Protein AF-A0A2M8TFS9-F1 (afdb_monomer)

Radius of gyration: 26.7 Å; Cα contacts (8 Å, |Δi|>4): 47; chains: 1; bounding box: 72×22×77 Å

Solvent-accessible surface area (backbone atoms only — not comparable to full-atom values): 6744 Å² total; per-residue (Å²): 134,84,54,69,66,56,52,52,50,51,46,43,53,44,56,55,49,44,51,55,23,62,78,68,66,38,61,70,59,36,53,52,44,51,53,54,45,49,51,50,51,49,57,48,64,80,40,39,82,78,63,32,69,69,52,53,53,49,52,50,66,73,60,57,39,66,63,54,49,52,52,48,53,50,53,51,53,56,50,50,52,54,47,52,53,51,53,50,53,48,54,52,50,51,50,48,44,65,71,50,55,64,63,70,76,71,64,90,80,79,84,78,78,83,78,130

Secondary structure (DSSP, 8-state):
---HHHHHHHHHHHHHHHHHHHHHT-HHHHHHHHHHHHHHHHHHHHTHHHH-HHHHHHHHHHTTHHHHHHHHHHHHHHHHHHHHHHHHHHHHHHHHHHHHHHHHSS-TT-------

Sequence (116 aa):
MEDIQTLVSSFKEKTVKMISCFDTQNYDELNSLLKERQYIINSIQENLDFYGKKNIIKEFNNSDIVDIDKKVEKLINENLDIIKDKLKSINEKDFINKKYGNRLSGNAIFFNKKIY

Nearest PDB structures (foldseek):
  6ch2-assembly2_E  TM=5.685E-01  e=5.489E+00  Salmonella enterica subsp. enterica serovar Typhimurium str. LT2
  7o3x-assembly1_D  TM=4.501E-01  e=7.700E+00  Synechocystis sp. PCC 6803 substr. Kazusa
  9eon-assembly1_A  TM=3.513E-01  e=7.700E+00  Synechocystis sp. PCC 6803

Mean predicted aligned error: 10.75 Å

pLDDT: mean 82.77, std 14.21, range [46.84, 95.12]

Foldseek 3Di:
DDALLVLLVLLQVLLVVLVVCLVVVVVVSNVVSVVSNVVSVVVCVVCVVVCDPVNNVVSNVVRCSVVSNVVSVVSVVVVVVVVVVVVVVVVVVVVCCVVCVVVVVPPPPPDPPDDD

Structure (mmCIF, N/CA/C/O backbone):
data_AF-A0A2M8TFS9-F1
#
_entry.id   AF-A0A2M8TFS9-F1
#
loop_
_atom_site.group_PDB
_atom_site.id
_atom_site.type_symbol
_atom_site.label_atom_id
_atom_site.label_alt_id
_atom_site.label_comp_id
_atom_site.label_asym_id
_atom_site.label_entity_id
_atom_site.label_seq_id
_atom_site.pdbx_PDB_ins_code
_atom_site.Cartn_x
_atom_site.Cartn_y
_atom_site.Cartn_z
_atom_site.occupancy
_atom_site.B_iso_or_equiv
_atom_site.auth_seq_id
_atom_site.auth_comp_id
_atom_site.auth_asym_id
_atom_site.auth_atom_id
_atom_site.pdbx_PDB_model_num
ATOM 1 N N . MET A 1 1 ? -6.253 14.331 19.543 1.00 64.06 1 MET A N 1
ATOM 2 C CA . MET A 1 1 ? -6.370 12.925 19.116 1.00 64.06 1 MET A CA 1
ATOM 3 C C . MET A 1 1 ? -7.405 12.902 18.012 1.00 64.06 1 MET A C 1
ATOM 5 O O . MET A 1 1 ? -8.489 13.426 18.239 1.00 64.06 1 MET A O 1
ATOM 9 N N . GLU A 1 2 ? -7.040 12.462 16.812 1.00 78.81 2 GLU A N 1
ATOM 10 C CA . GLU A 1 2 ? -7.968 12.447 15.675 1.00 78.81 2 GLU A CA 1
ATOM 11 C C . GLU A 1 2 ? -8.998 11.323 15.830 1.00 78.81 2 GLU A C 1
ATOM 13 O O . GLU A 1 2 ? -8.724 10.287 16.445 1.00 78.81 2 GLU A O 1
ATOM 18 N N . ASP A 1 3 ? -10.193 11.552 15.293 1.00 89.62 3 ASP A N 1
ATOM 19 C CA . ASP A 1 3 ? -11.245 10.543 15.254 1.00 89.62 3 ASP A CA 1
ATOM 20 C C . ASP A 1 3 ? -10.893 9.408 14.276 1.00 89.62 3 ASP A C 1
ATOM 22 O O . ASP A 1 3 ? -10.204 9.619 13.272 1.00 89.62 3 ASP A O 1
ATOM 26 N N . ILE A 1 4 ? -11.382 8.195 14.554 1.00 90.31 4 ILE A N 1
ATOM 27 C CA . ILE A 1 4 ? -11.100 7.019 13.723 1.00 90.31 4 ILE A CA 1
ATOM 28 C C . ILE A 1 4 ? -11.625 7.194 12.294 1.00 90.31 4 ILE A C 1
ATOM 30 O O . ILE A 1 4 ? -10.959 6.771 11.352 1.00 90.31 4 ILE A O 1
ATOM 34 N N . GLN A 1 5 ? -12.762 7.872 12.107 1.00 91.12 5 GLN A N 1
ATOM 35 C CA . GLN A 1 5 ? -13.320 8.129 10.782 1.00 91.12 5 GLN A CA 1
ATOM 36 C C . GLN A 1 5 ? -12.399 9.045 9.968 1.00 91.12 5 GLN A C 1
ATOM 38 O O . GLN A 1 5 ? -12.188 8.817 8.773 1.00 91.12 5 GLN A O 1
ATOM 43 N N . THR A 1 6 ? -11.799 10.047 10.617 1.00 91.81 6 THR A N 1
ATOM 44 C CA . THR A 1 6 ? -10.818 10.951 10.003 1.00 91.81 6 THR A CA 1
ATOM 45 C C . THR A 1 6 ? -9.554 10.200 9.600 1.00 91.81 6 THR A C 1
ATOM 47 O O . THR A 1 6 ? -9.097 10.339 8.465 1.00 91.81 6 THR A O 1
ATOM 50 N N . LEU A 1 7 ? -9.026 9.347 10.482 1.00 92.44 7 LEU A N 1
ATOM 51 C CA . LEU A 1 7 ? -7.840 8.534 10.198 1.00 92.44 7 LEU A CA 1
ATOM 52 C C . LEU A 1 7 ? -8.074 7.575 9.025 1.00 92.44 7 LEU A C 1
ATOM 54 O O . LEU A 1 7 ? -7.251 7.492 8.114 1.00 92.44 7 LEU A O 1
ATOM 58 N N . VAL A 1 8 ? -9.219 6.891 9.008 1.00 91.75 8 VAL A N 1
ATOM 59 C CA . VAL A 1 8 ? -9.613 5.973 7.929 1.00 91.75 8 VAL A CA 1
ATOM 60 C C . VAL A 1 8 ? -9.820 6.726 6.611 1.00 91.75 8 VAL A C 1
ATOM 62 O O . VAL A 1 8 ? -9.358 6.278 5.561 1.00 91.75 8 VAL A O 1
ATOM 65 N N . SER A 1 9 ? -10.443 7.905 6.649 1.00 92.38 9 SER A N 1
ATOM 66 C CA . SER A 1 9 ? -10.628 8.750 5.461 1.00 92.38 9 SER A CA 1
ATOM 67 C C . SER A 1 9 ? -9.294 9.244 4.900 1.00 92.38 9 SER A C 1
ATOM 69 O O . SER A 1 9 ? -9.067 9.161 3.693 1.00 92.38 9 SER A O 1
ATOM 71 N N . SER A 1 10 ? -8.382 9.681 5.771 1.00 93.75 10 SER A N 1
ATOM 72 C CA . SER A 1 10 ? -7.021 10.069 5.394 1.00 93.75 10 SER A CA 1
ATOM 73 C C . SER A 1 10 ? -6.269 8.889 4.777 1.00 93.75 10 SER A C 1
ATOM 75 O O . SER A 1 10 ? -5.695 9.007 3.695 1.00 93.75 10 SER A O 1
ATOM 77 N N . PHE A 1 11 ? -6.357 7.701 5.382 1.00 94.38 11 PHE A N 1
ATOM 78 C CA . PHE A 1 11 ? -5.757 6.487 4.830 1.00 94.38 11 PHE A CA 1
ATOM 79 C C . PHE A 1 11 ? -6.278 6.177 3.423 1.00 94.38 11 PHE A C 1
ATOM 81 O O . PHE A 1 11 ? -5.488 5.886 2.518 1.00 94.38 11 PHE A O 1
ATOM 88 N N . LYS A 1 12 ? -7.597 6.280 3.212 1.00 93.38 12 LYS A N 1
ATOM 89 C CA . LYS A 1 12 ? -8.223 6.109 1.895 1.00 93.38 12 LYS A CA 1
ATOM 90 C C . LYS A 1 12 ? -7.681 7.115 0.888 1.00 93.38 12 LYS A C 1
ATOM 92 O O . LYS A 1 12 ? -7.267 6.714 -0.196 1.00 93.38 12 LYS A O 1
ATOM 97 N N . GLU A 1 13 ? -7.653 8.397 1.240 1.00 94.31 13 GLU A N 1
ATOM 98 C CA . GLU A 1 13 ? -7.171 9.464 0.359 1.00 94.31 13 GLU A CA 1
ATOM 99 C C . GLU A 1 13 ? -5.729 9.205 -0.090 1.00 94.31 13 GLU A C 1
ATOM 101 O O . GLU A 1 13 ? -5.422 9.269 -1.282 1.00 94.31 13 GLU A O 1
ATOM 106 N N . LYS A 1 14 ? -4.849 8.840 0.848 1.00 94.75 14 LYS A N 1
ATOM 107 C CA . LYS A 1 14 ? -3.452 8.509 0.545 1.00 94.75 14 LYS A CA 1
ATOM 108 C C . LYS A 1 14 ? -3.357 7.286 -0.365 1.00 94.75 14 LYS A C 1
ATOM 110 O O . LYS A 1 14 ? -2.600 7.310 -1.329 1.00 94.75 14 LYS A O 1
ATOM 115 N N . THR A 1 15 ? -4.168 6.256 -0.123 1.00 92.94 15 THR A N 1
ATOM 116 C CA . THR A 1 15 ? -4.215 5.043 -0.960 1.00 92.94 15 THR A CA 1
ATOM 117 C C . THR A 1 15 ? -4.685 5.353 -2.386 1.00 92.94 15 THR A C 1
ATOM 119 O O . THR A 1 15 ? -4.114 4.846 -3.348 1.00 92.94 15 THR A O 1
ATOM 122 N N . VAL A 1 16 ? -5.667 6.244 -2.553 1.00 93.44 16 VAL A N 1
ATOM 123 C CA . VAL A 1 16 ? -6.107 6.715 -3.877 1.00 93.44 16 VAL A CA 1
ATOM 124 C C . VAL A 1 16 ? -5.002 7.512 -4.572 1.00 93.44 16 VAL A C 1
ATOM 126 O O . VAL A 1 16 ? -4.740 7.276 -5.748 1.00 93.44 16 VAL A O 1
ATOM 129 N N . LYS A 1 17 ? -4.303 8.403 -3.858 1.00 93.94 17 LYS A N 1
ATOM 130 C CA . LYS A 1 17 ? -3.172 9.158 -4.425 1.00 93.94 17 LYS A CA 1
ATOM 131 C C . LYS A 1 17 ? -2.035 8.252 -4.892 1.00 93.94 17 LY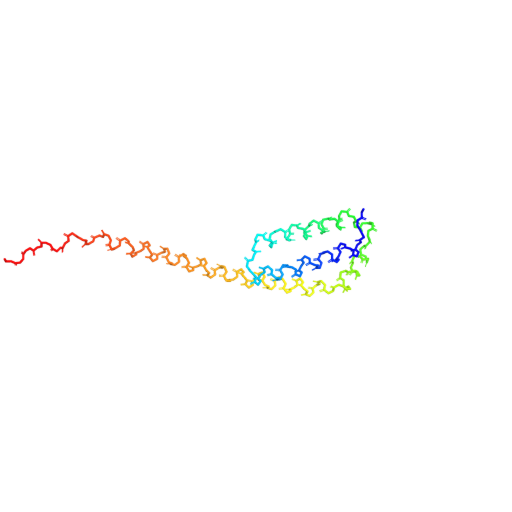S A C 1
ATOM 133 O O . LYS A 1 17 ? -1.453 8.523 -5.936 1.00 93.94 17 LYS A O 1
ATOM 138 N N . MET A 1 18 ? -1.766 7.147 -4.190 1.00 93.62 18 MET A N 1
ATOM 139 C CA . MET A 1 18 ? -0.757 6.175 -4.629 1.00 93.62 18 MET A CA 1
ATOM 140 C C . MET A 1 18 ? -1.058 5.620 -6.025 1.00 93.62 18 MET A C 1
ATOM 142 O O . MET A 1 18 ? -0.129 5.441 -6.806 1.00 93.62 18 MET A O 1
ATOM 146 N N . ILE A 1 19 ? -2.334 5.387 -6.362 1.00 91.81 19 ILE A N 1
ATOM 147 C CA . ILE A 1 19 ? -2.738 4.945 -7.707 1.00 91.81 19 ILE A CA 1
ATOM 148 C C . ILE A 1 19 ? -2.291 5.978 -8.752 1.00 91.81 19 ILE A C 1
ATOM 150 O O . ILE A 1 19 ? -1.635 5.615 -9.724 1.00 91.81 19 ILE A O 1
ATOM 154 N N . SER A 1 20 ? -2.546 7.264 -8.507 1.00 91.62 20 SER A N 1
ATOM 155 C CA . SER A 1 20 ? -2.110 8.350 -9.395 1.00 91.62 20 SER A CA 1
ATOM 156 C C . SER A 1 20 ? -0.581 8.464 -9.500 1.00 91.62 20 SER A C 1
ATOM 158 O O . SER A 1 20 ? -0.054 8.815 -10.559 1.00 91.62 20 SER A O 1
ATOM 160 N N . CYS A 1 21 ? 0.160 8.148 -8.433 1.00 91.81 21 CYS A N 1
ATOM 161 C CA . CYS A 1 21 ? 1.625 8.109 -8.478 1.00 91.81 21 CYS A CA 1
ATOM 162 C C . CYS A 1 21 ? 2.146 6.986 -9.386 1.00 91.81 21 CYS A C 1
ATOM 164 O O . CYS A 1 21 ? 3.183 7.165 -10.021 1.00 91.81 21 CYS A O 1
ATOM 166 N N . PHE A 1 22 ? 1.437 5.855 -9.493 1.00 87.56 22 PHE A N 1
ATOM 167 C CA . PHE A 1 22 ? 1.792 4.807 -10.455 1.00 87.56 22 PHE A CA 1
ATOM 168 C C . PHE A 1 22 ? 1.583 5.264 -11.900 1.00 87.56 22 PHE A C 1
ATOM 170 O O . PHE A 1 22 ? 2.461 5.030 -12.730 1.00 87.56 22 PHE A O 1
ATOM 177 N N . ASP A 1 23 ? 0.486 5.970 -12.183 1.00 86.25 23 ASP A N 1
ATOM 178 C CA . ASP A 1 23 ? 0.199 6.497 -13.526 1.00 86.25 23 ASP A CA 1
ATOM 179 C C . ASP A 1 23 ? 1.231 7.549 -13.966 1.00 86.25 23 ASP A C 1
ATOM 181 O O . ASP A 1 23 ? 1.641 7.596 -15.126 1.00 86.25 23 ASP A O 1
ATOM 185 N N . THR A 1 24 ? 1.686 8.381 -13.028 1.00 90.62 24 THR A N 1
ATOM 186 C CA . THR A 1 24 ? 2.663 9.458 -13.274 1.00 90.62 24 THR A CA 1
ATOM 187 C C . THR A 1 24 ? 4.120 9.042 -13.059 1.00 90.62 24 THR A C 1
ATOM 189 O O . THR A 1 24 ? 5.021 9.839 -13.311 1.00 90.62 24 THR A O 1
ATOM 192 N N . GLN A 1 25 ? 4.369 7.808 -12.603 1.00 86.69 25 GLN A N 1
ATOM 193 C CA . GLN A 1 25 ? 5.691 7.294 -12.211 1.00 86.69 25 GLN A CA 1
ATOM 194 C C . GLN A 1 25 ? 6.419 8.173 -11.172 1.00 86.69 25 GLN A C 1
ATOM 196 O O . GLN A 1 25 ? 7.650 8.191 -11.108 1.00 86.69 25 GLN A O 1
ATOM 201 N N . ASN A 1 26 ? 5.670 8.889 -10.327 1.0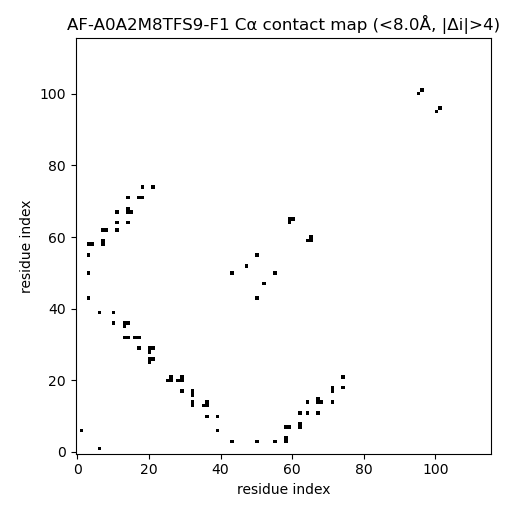0 91.88 26 ASN A N 1
ATOM 202 C CA . ASN A 1 26 ? 6.228 9.719 -9.261 1.00 91.88 26 ASN A CA 1
ATOM 203 C C . ASN A 1 26 ? 6.554 8.875 -8.016 1.00 91.88 26 ASN A C 1
ATOM 205 O O . ASN A 1 26 ? 5.797 8.828 -7.043 1.00 91.88 26 ASN A O 1
ATOM 209 N N . TYR A 1 27 ? 7.685 8.170 -8.056 1.00 88.38 27 TYR A N 1
ATOM 210 C CA . TYR A 1 27 ? 8.087 7.253 -6.984 1.00 88.38 27 TYR A CA 1
ATOM 211 C C . TYR A 1 27 ? 8.532 7.959 -5.691 1.00 88.38 27 TYR A C 1
ATOM 213 O O . TYR A 1 27 ? 8.420 7.372 -4.612 1.00 88.38 27 TYR A O 1
ATOM 221 N N . ASP A 1 28 ? 8.991 9.210 -5.771 1.00 90.19 28 ASP A N 1
ATOM 222 C CA . ASP A 1 28 ? 9.359 9.998 -4.588 1.00 90.19 28 ASP A CA 1
ATO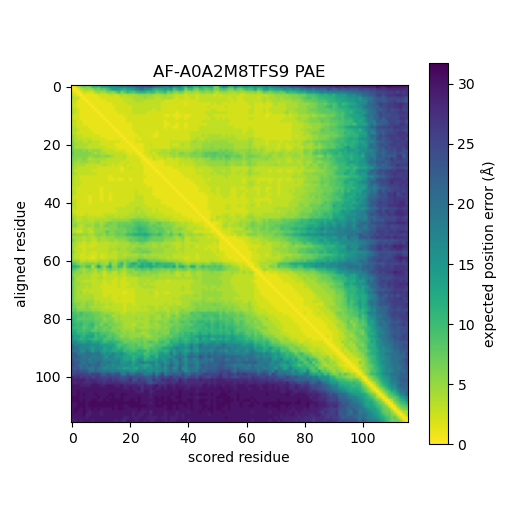M 223 C C . ASP A 1 28 ? 8.120 10.329 -3.749 1.00 90.19 28 ASP A C 1
ATOM 225 O O . ASP A 1 28 ? 8.096 10.113 -2.532 1.00 90.19 28 ASP A O 1
ATOM 229 N N . GLU A 1 29 ? 7.049 10.773 -4.411 1.00 92.62 29 GLU A N 1
ATOM 230 C CA . GLU A 1 29 ? 5.756 11.004 -3.768 1.00 92.62 29 GLU A CA 1
ATOM 231 C C . GLU A 1 29 ? 5.150 9.696 -3.248 1.00 92.62 29 GLU A C 1
ATOM 233 O O . GLU A 1 29 ? 4.688 9.650 -2.107 1.00 92.62 29 GLU A O 1
ATOM 238 N N . LEU A 1 30 ? 5.238 8.606 -4.019 1.00 91.25 30 LEU A N 1
ATOM 239 C CA . LEU A 1 30 ? 4.785 7.281 -3.585 1.00 91.25 30 LEU A CA 1
ATOM 240 C C . LEU A 1 30 ? 5.442 6.854 -2.260 1.00 91.25 30 LEU A C 1
ATOM 242 O O . LEU A 1 30 ? 4.765 6.351 -1.362 1.00 91.25 30 LEU A O 1
ATOM 246 N N . ASN A 1 31 ? 6.749 7.087 -2.106 1.00 90.62 31 ASN A N 1
ATOM 247 C CA . ASN A 1 31 ? 7.478 6.775 -0.876 1.00 90.62 31 ASN A CA 1
ATOM 248 C C . ASN A 1 31 ? 7.030 7.654 0.304 1.00 90.62 31 ASN A C 1
ATOM 250 O O . ASN A 1 31 ? 6.924 7.177 1.436 1.00 90.62 31 ASN A O 1
ATOM 254 N N . SER A 1 32 ? 6.727 8.931 0.052 1.00 94.44 32 SER A N 1
ATOM 255 C CA . SER A 1 32 ? 6.142 9.814 1.068 1.00 94.44 32 SER A CA 1
ATOM 256 C C . SER A 1 32 ? 4.774 9.300 1.528 1.00 94.44 32 SER A C 1
ATOM 258 O O . SER A 1 32 ? 4.550 9.135 2.728 1.00 94.44 32 SER A O 1
ATOM 260 N N . LEU A 1 33 ? 3.893 8.954 0.585 1.00 94.06 33 LEU A N 1
ATOM 261 C CA . LEU A 1 33 ? 2.553 8.432 0.868 1.00 94.06 33 LEU A CA 1
ATOM 262 C C . LEU A 1 33 ? 2.594 7.123 1.672 1.00 94.06 33 LEU A C 1
ATOM 264 O O . LEU A 1 33 ? 1.784 6.934 2.580 1.00 94.06 33 LEU A O 1
ATOM 268 N N . LEU A 1 34 ? 3.551 6.232 1.387 1.00 92.81 34 LEU A N 1
ATOM 269 C CA . LEU A 1 34 ? 3.750 4.993 2.150 1.00 92.81 34 LEU A CA 1
ATOM 270 C C . LEU A 1 34 ? 4.085 5.264 3.622 1.00 92.81 34 LEU A C 1
ATOM 272 O O . LEU A 1 34 ? 3.513 4.633 4.512 1.00 92.81 34 LEU A O 1
ATOM 276 N N . LYS A 1 35 ? 4.975 6.225 3.892 1.00 94.75 35 LYS A N 1
ATOM 277 C CA 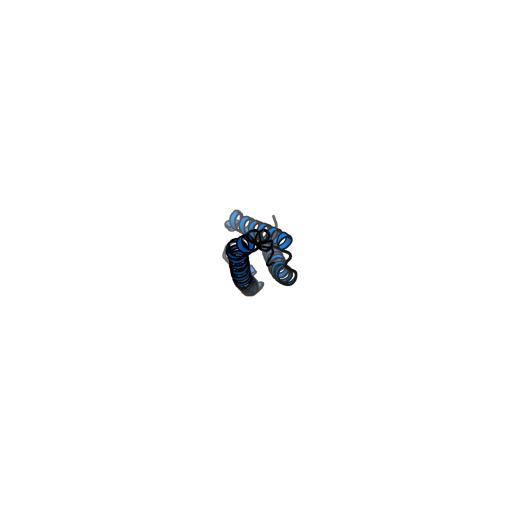. LYS A 1 35 ? 5.335 6.611 5.266 1.00 94.75 35 LYS A CA 1
ATOM 278 C C . LYS A 1 35 ? 4.143 7.196 6.014 1.00 94.75 35 LYS A C 1
ATOM 280 O O . LYS A 1 35 ? 3.921 6.859 7.173 1.00 94.75 35 LYS A O 1
ATOM 285 N N . GLU A 1 36 ? 3.356 8.033 5.347 1.00 95.00 36 GLU A N 1
ATOM 286 C CA . GLU A 1 36 ? 2.149 8.622 5.928 1.00 95.00 36 GLU A CA 1
ATOM 287 C C . GLU A 1 36 ? 1.080 7.560 6.227 1.00 95.00 36 GLU A C 1
ATOM 289 O O . GLU A 1 36 ? 0.489 7.574 7.306 1.00 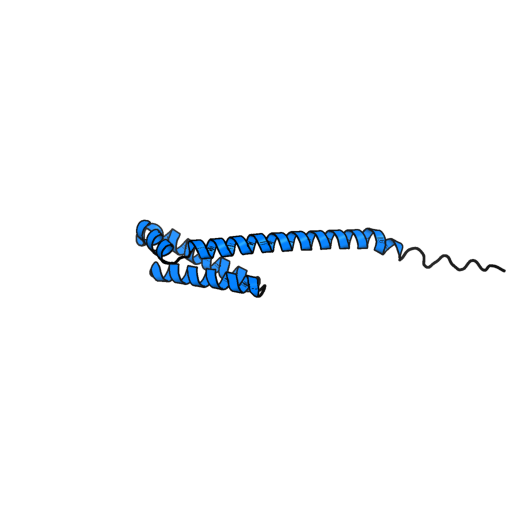95.00 36 GLU A O 1
ATOM 294 N N . ARG A 1 37 ? 0.871 6.584 5.331 1.00 94.19 37 ARG A N 1
ATOM 295 C CA . ARG A 1 37 ? -0.017 5.437 5.599 1.00 94.19 37 ARG A CA 1
ATOM 296 C C . ARG A 1 37 ? 0.456 4.627 6.803 1.00 94.19 37 ARG A C 1
ATOM 298 O O . ARG A 1 37 ? -0.365 4.269 7.645 1.00 94.19 37 ARG A O 1
ATOM 305 N N . GLN A 1 38 ? 1.761 4.371 6.915 1.00 93.94 38 GLN A N 1
ATOM 306 C CA . GLN A 1 38 ? 2.320 3.650 8.059 1.00 93.94 38 GLN A CA 1
ATOM 307 C C . GLN A 1 38 ? 2.130 4.425 9.367 1.00 93.94 38 GLN A C 1
ATOM 309 O O . GLN A 1 38 ? 1.801 3.827 10.386 1.00 93.94 38 GLN A O 1
ATOM 314 N N . TYR A 1 39 ? 2.278 5.750 9.340 1.00 95.12 39 TYR A N 1
ATOM 315 C CA . TYR A 1 39 ? 2.004 6.594 10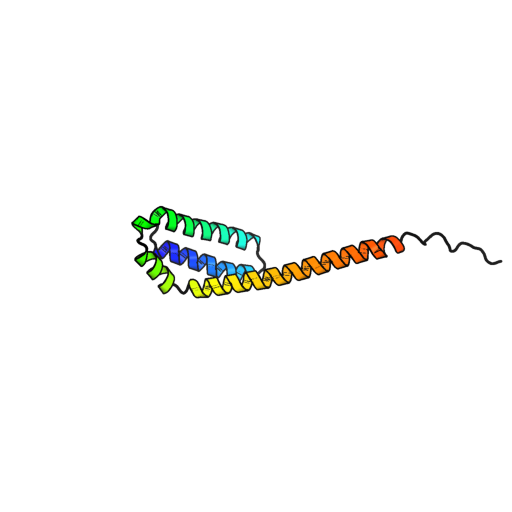.502 1.00 95.12 39 TYR A CA 1
ATOM 316 C C . TYR A 1 39 ? 0.549 6.468 10.974 1.00 95.12 39 TYR A C 1
ATOM 318 O O . TYR A 1 39 ? 0.304 6.330 12.172 1.00 95.12 39 TYR A O 1
ATOM 326 N N . ILE A 1 40 ? -0.415 6.447 10.047 1.00 94.00 40 ILE A N 1
ATOM 327 C CA . ILE A 1 40 ? -1.833 6.249 10.385 1.00 94.00 40 ILE A CA 1
ATOM 328 C C . ILE A 1 40 ? -2.050 4.867 11.014 1.00 94.00 40 ILE A C 1
ATOM 330 O O . ILE A 1 40 ? -2.715 4.761 12.043 1.00 94.00 40 ILE A O 1
ATOM 334 N N . ILE A 1 41 ? -1.457 3.813 10.440 1.00 93.19 41 ILE A N 1
ATOM 335 C CA . ILE A 1 41 ? -1.535 2.452 10.994 1.00 93.19 41 ILE A CA 1
ATOM 336 C C . ILE A 1 41 ? -0.986 2.421 12.422 1.00 93.19 41 ILE A C 1
ATOM 338 O O . ILE A 1 41 ? -1.661 1.916 13.318 1.00 93.19 41 ILE A O 1
ATOM 342 N N . ASN A 1 42 ? 0.197 2.995 12.642 1.00 94.44 42 ASN A N 1
ATOM 343 C CA . ASN A 1 42 ? 0.818 3.058 13.963 1.00 94.44 42 ASN A CA 1
ATOM 344 C C . ASN A 1 42 ? -0.073 3.827 14.949 1.00 94.44 42 ASN A C 1
ATOM 346 O O . ASN A 1 42 ? -0.331 3.341 16.044 1.00 94.44 42 ASN A O 1
ATOM 350 N N . SER A 1 43 ? -0.640 4.961 14.526 1.00 92.12 43 SER A N 1
ATOM 351 C CA . SER A 1 43 ? -1.553 5.765 15.349 1.00 92.12 43 SER A CA 1
ATOM 352 C C . SER A 1 43 ? -2.796 4.977 15.777 1.00 92.12 43 SER A C 1
ATOM 354 O O . SER A 1 43 ? -3.239 5.087 16.918 1.00 92.12 43 SER A O 1
ATOM 356 N N . ILE A 1 44 ? -3.355 4.147 14.892 1.00 91.94 44 ILE A N 1
ATOM 357 C CA . ILE A 1 44 ? -4.491 3.274 15.223 1.00 91.94 44 ILE A CA 1
ATOM 358 C C . ILE A 1 44 ? -4.052 2.142 16.164 1.00 91.94 44 ILE A C 1
ATOM 360 O O . ILE A 1 44 ? -4.774 1.814 17.105 1.00 91.94 44 ILE A O 1
ATOM 364 N N . GLN A 1 45 ? -2.879 1.547 15.928 1.00 90.81 45 GLN A N 1
ATOM 365 C CA . GLN A 1 45 ? -2.340 0.447 16.734 1.00 90.81 45 GLN A CA 1
ATOM 366 C C . GLN A 1 45 ? -1.999 0.867 18.165 1.00 90.81 45 GLN A C 1
ATOM 368 O O . GLN A 1 45 ? -2.308 0.137 19.103 1.00 90.81 45 GLN A O 1
ATOM 373 N N . GLU A 1 46 ? -1.408 2.044 18.341 1.00 92.25 46 GLU A N 1
ATOM 374 C CA . GLU A 1 46 ? -1.054 2.595 19.653 1.00 92.25 46 GLU A CA 1
ATOM 375 C C . GLU A 1 46 ? -2.291 2.943 20.493 1.00 92.25 46 GLU A C 1
ATOM 377 O O . GLU A 1 46 ? -2.229 2.950 21.718 1.00 92.25 46 GLU A O 1
ATOM 382 N N . ASN A 1 47 ? -3.435 3.186 19.845 1.00 89.25 47 ASN A N 1
ATOM 383 C CA . ASN A 1 47 ? -4.663 3.670 20.482 1.00 89.25 47 ASN A CA 1
ATOM 384 C C . ASN A 1 47 ? -5.840 2.696 20.310 1.00 89.25 47 ASN A C 1
ATOM 386 O O . ASN A 1 47 ? -7.014 3.074 20.303 1.00 89.25 47 ASN A O 1
ATOM 390 N N . LEU A 1 48 ? -5.521 1.413 20.166 1.00 87.69 48 LEU A N 1
ATOM 391 C CA . LEU A 1 48 ? -6.463 0.363 19.788 1.00 87.69 48 LEU A CA 1
ATOM 392 C C . LEU A 1 48 ? -7.556 0.130 20.845 1.00 87.69 48 LEU A C 1
ATOM 394 O O . LEU A 1 48 ? -8.707 -0.149 20.494 1.00 87.69 48 LEU A O 1
ATOM 398 N N . ASP A 1 49 ? -7.212 0.307 22.122 1.00 87.69 49 ASP A N 1
ATOM 399 C CA . ASP A 1 49 ? -8.145 0.215 23.251 1.00 87.69 49 ASP A CA 1
ATOM 400 C C . ASP A 1 49 ? -9.144 1.379 23.278 1.00 87.69 49 ASP A C 1
ATOM 402 O O . ASP A 1 49 ? -10.300 1.191 23.652 1.00 87.69 49 ASP A O 1
ATOM 406 N N . PHE A 1 50 ? -8.722 2.567 22.832 1.00 86.81 50 PHE A N 1
ATOM 407 C CA . PHE A 1 50 ? -9.564 3.762 22.782 1.00 86.81 50 PHE A CA 1
ATOM 408 C C . PHE A 1 50 ? -10.593 3.683 21.649 1.00 86.81 50 PHE A C 1
ATOM 410 O O . PHE A 1 50 ? -11.776 3.943 21.857 1.00 86.81 50 PHE A O 1
ATOM 417 N N . TYR A 1 51 ? -10.160 3.288 20.449 1.00 88.06 51 TYR A N 1
ATOM 418 C CA . TYR A 1 51 ? -11.051 3.201 19.291 1.00 88.06 51 TYR A CA 1
ATOM 419 C C . TYR A 1 51 ? -11.960 1.969 19.328 1.00 88.06 51 TYR A C 1
ATOM 421 O O . TYR A 1 51 ? -13.085 2.013 18.830 1.00 88.06 51 TYR A O 1
ATOM 429 N N . GLY A 1 52 ? -11.483 0.867 19.911 1.00 88.69 52 GLY A N 1
ATOM 430 C CA . GLY A 1 52 ? -12.186 -0.407 19.952 1.00 88.69 52 GLY A CA 1
ATOM 431 C C . GLY A 1 52 ? -12.163 -1.139 18.604 1.00 88.69 52 GLY A C 1
ATOM 432 O O . GLY A 1 52 ? -12.600 -0.636 17.568 1.00 88.69 52 GLY A O 1
ATOM 433 N N . LYS A 1 53 ? -11.727 -2.405 18.620 1.00 88.56 53 LYS A N 1
ATOM 434 C CA . LYS A 1 53 ? -11.561 -3.247 17.414 1.00 88.56 53 LYS A CA 1
ATOM 435 C C . LYS A 1 53 ? -12.775 -3.259 16.480 1.00 88.56 53 LYS A C 1
ATOM 437 O O . LYS A 1 53 ? -12.617 -3.181 15.267 1.00 88.56 53 LYS A O 1
ATOM 442 N N . LYS A 1 54 ? -13.990 -3.356 17.033 1.00 89.31 54 LYS A N 1
ATOM 443 C CA . LYS A 1 54 ? -15.228 -3.403 16.234 1.00 89.31 54 LYS A CA 1
ATOM 444 C C . LYS A 1 54 ? -15.476 -2.107 15.466 1.00 89.31 54 LYS A C 1
ATOM 446 O O . LYS A 1 54 ? -15.970 -2.169 14.346 1.00 89.31 54 LYS A O 1
ATOM 451 N N . ASN A 1 55 ? -15.136 -0.963 16.058 1.00 88.94 55 ASN A N 1
ATOM 452 C CA . ASN A 1 55 ? -15.332 0.337 15.430 1.00 88.94 55 ASN A CA 1
ATOM 453 C C . ASN A 1 55 ? -14.335 0.532 14.284 1.00 88.94 55 ASN A C 1
ATOM 455 O O . ASN A 1 55 ? -14.732 0.869 13.178 1.00 88.94 55 ASN A O 1
ATOM 459 N N . ILE A 1 56 ? -13.065 0.181 14.515 1.00 88.06 56 ILE A N 1
ATOM 460 C CA . ILE A 1 56 ? -12.025 0.197 13.477 1.00 88.06 56 ILE A CA 1
ATOM 461 C C . ILE A 1 56 ? -12.462 -0.652 12.275 1.00 88.06 56 ILE A C 1
ATOM 463 O O . ILE A 1 56 ? -12.499 -0.161 11.152 1.00 88.06 56 ILE A O 1
ATOM 467 N N . ILE A 1 57 ? -12.855 -1.912 12.507 1.00 88.25 57 ILE A N 1
ATOM 468 C CA . ILE A 1 57 ? -13.294 -2.819 11.432 1.00 88.25 57 ILE A CA 1
ATOM 469 C C . ILE A 1 57 ? -14.488 -2.235 10.670 1.00 88.25 57 ILE A C 1
ATOM 471 O O . ILE A 1 57 ? -14.526 -2.297 9.444 1.00 88.25 57 ILE A O 1
ATOM 475 N N . LYS A 1 58 ? -15.458 -1.658 11.385 1.00 90.81 58 LYS A N 1
ATOM 476 C CA . LYS A 1 58 ? -16.634 -1.035 10.776 1.00 90.81 58 LYS A CA 1
ATOM 477 C C . LYS A 1 58 ? -16.237 0.109 9.839 1.00 90.81 58 LYS A C 1
ATOM 479 O O . LYS A 1 58 ? -16.695 0.128 8.702 1.00 90.81 58 LYS A O 1
ATOM 484 N N . GLU A 1 59 ? -15.372 1.017 10.280 1.00 90.31 59 GLU A N 1
ATOM 485 C CA . GLU A 1 59 ? -14.953 2.160 9.461 1.00 90.31 59 GLU A CA 1
ATOM 486 C C . GLU A 1 59 ? -14.129 1.731 8.234 1.00 90.31 59 GLU A C 1
ATOM 488 O O . GLU A 1 59 ? -14.346 2.234 7.129 1.00 90.31 59 GLU A O 1
ATOM 493 N N . PHE A 1 60 ? -13.248 0.734 8.369 1.00 87.44 60 PHE A N 1
ATOM 494 C CA . PHE A 1 60 ? -12.516 0.174 7.223 1.00 87.44 60 PHE A CA 1
ATOM 495 C C . PHE A 1 60 ? -13.429 -0.552 6.221 1.00 87.44 60 PHE A C 1
ATOM 497 O O . PHE A 1 60 ? -13.209 -0.458 5.015 1.00 87.44 60 PHE A O 1
ATOM 504 N N . ASN A 1 61 ? -14.475 -1.234 6.693 1.00 86.81 61 ASN A N 1
ATOM 505 C CA . ASN A 1 61 ? -15.442 -1.896 5.814 1.00 86.81 61 ASN A CA 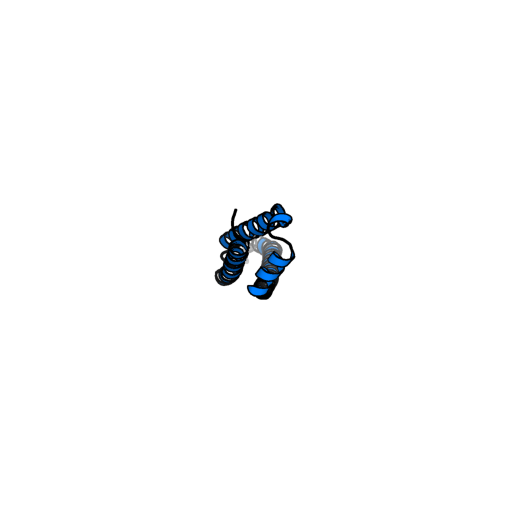1
ATOM 506 C C . ASN A 1 61 ? -16.368 -0.899 5.102 1.00 86.81 61 ASN A C 1
ATOM 508 O O . ASN A 1 61 ? -16.741 -1.129 3.959 1.00 86.81 61 ASN A O 1
ATOM 512 N N . ASN A 1 62 ? -16.719 0.215 5.750 1.00 84.00 62 ASN A N 1
ATOM 513 C CA . ASN A 1 62 ? -17.594 1.244 5.175 1.00 84.00 62 ASN A CA 1
ATOM 514 C C . ASN A 1 62 ? -16.907 2.127 4.125 1.00 84.00 62 ASN A C 1
ATOM 516 O O . ASN A 1 62 ? -17.565 2.928 3.465 1.00 84.00 62 ASN A O 1
ATOM 520 N N . SER A 1 63 ? -15.584 2.051 4.011 1.00 78.62 63 SER A N 1
ATOM 521 C CA . SER A 1 63 ? -14.789 2.997 3.229 1.00 78.62 63 SER A CA 1
ATOM 522 C C . SER A 1 63 ? -14.292 2.434 1.896 1.00 78.62 63 SER A C 1
ATOM 524 O O . SER A 1 63 ? -13.564 3.138 1.195 1.00 78.62 63 SER A O 1
ATOM 526 N N . ASP A 1 64 ? -14.674 1.212 1.509 1.00 86.12 64 ASP A N 1
ATOM 527 C CA . ASP A 1 64 ? -14.188 0.496 0.311 1.00 86.12 64 ASP A CA 1
ATOM 528 C C . ASP A 1 64 ? -12.649 0.408 0.220 1.00 86.12 64 ASP A C 1
ATOM 530 O O . ASP A 1 64 ? -12.078 0.133 -0.838 1.00 86.12 64 ASP A O 1
ATOM 534 N N . ILE A 1 65 ? -11.942 0.657 1.329 1.00 88.12 65 ILE A N 1
ATOM 535 C CA . ILE A 1 65 ? -10.476 0.738 1.364 1.00 88.12 65 ILE A CA 1
ATOM 536 C C . ILE A 1 65 ? -9.851 -0.586 0.945 1.00 88.12 65 ILE A C 1
ATOM 538 O O . ILE A 1 65 ? -8.836 -0.584 0.258 1.00 88.12 65 ILE A O 1
ATOM 542 N N . VAL A 1 66 ? -10.472 -1.704 1.323 1.00 86.81 66 VAL A N 1
ATOM 543 C CA . VAL A 1 66 ? -9.972 -3.052 1.032 1.00 86.81 66 VAL A CA 1
ATOM 544 C C . VAL A 1 66 ? -9.808 -3.276 -0.471 1.00 86.81 66 VAL A C 1
ATOM 546 O O . VAL A 1 66 ? -8.802 -3.834 -0.904 1.00 86.81 66 VAL A O 1
ATOM 549 N N . ASP A 1 67 ? -10.762 -2.825 -1.283 1.00 88.44 67 ASP A N 1
ATOM 550 C CA . ASP A 1 67 ? -10.705 -3.039 -2.730 1.00 88.44 67 ASP A CA 1
ATOM 551 C C . ASP A 1 67 ? -9.731 -2.076 -3.415 1.00 88.44 67 ASP A C 1
ATOM 553 O O . ASP A 1 67 ? -9.018 -2.462 -4.345 1.00 88.44 67 ASP A O 1
ATOM 557 N N . ILE A 1 68 ? -9.635 -0.841 -2.916 1.00 89.25 68 ILE A N 1
ATOM 558 C CA . ILE A 1 68 ? -8.646 0.135 -3.390 1.00 89.25 68 ILE A CA 1
ATOM 559 C C . ILE A 1 68 ? -7.227 -0.352 -3.065 1.00 89.25 68 ILE A C 1
ATOM 561 O O . ILE A 1 68 ? -6.340 -0.267 -3.914 1.00 89.25 68 ILE A O 1
ATOM 565 N N . ASP A 1 69 ? -7.010 -0.911 -1.876 1.00 88.56 69 ASP A N 1
ATOM 566 C CA . ASP A 1 69 ? -5.698 -1.396 -1.454 1.00 88.56 69 ASP A CA 1
ATOM 567 C C . ASP A 1 69 ? -5.251 -2.618 -2.267 1.00 88.56 69 ASP A C 1
ATOM 569 O O . ASP A 1 69 ? -4.122 -2.656 -2.750 1.00 88.56 69 ASP A O 1
ATOM 573 N N . LYS A 1 70 ? -6.168 -3.550 -2.564 1.00 91.06 70 LYS A N 1
ATOM 574 C CA . LYS A 1 70 ? -5.904 -4.652 -3.510 1.00 91.06 70 LYS A CA 1
ATOM 575 C C . LYS A 1 70 ? -5.494 -4.150 -4.894 1.00 91.06 70 LYS A C 1
ATOM 577 O O . LYS A 1 70 ? -4.640 -4.746 -5.550 1.00 91.06 70 LYS A O 1
ATOM 582 N N . LYS A 1 71 ? -6.102 -3.058 -5.370 1.00 91.12 71 LYS A N 1
ATOM 583 C CA . LYS A 1 71 ? -5.723 -2.446 -6.651 1.00 91.12 71 LYS A CA 1
ATOM 584 C C . LYS A 1 71 ? -4.301 -1.883 -6.593 1.00 91.12 71 LYS A C 1
ATOM 586 O O . LYS A 1 71 ? -3.540 -2.087 -7.535 1.00 91.12 71 LYS A O 1
ATOM 591 N N . VAL A 1 72 ? -3.935 -1.216 -5.499 1.00 90.12 72 VAL A N 1
ATOM 592 C CA . VAL A 1 72 ? -2.568 -0.723 -5.271 1.00 90.12 72 VAL A CA 1
ATOM 593 C C . VAL A 1 72 ? -1.567 -1.879 -5.220 1.00 90.12 72 VAL A C 1
ATOM 595 O O . VAL A 1 72 ? -0.537 -1.814 -5.884 1.00 90.12 72 VAL A O 1
ATOM 598 N N . GLU A 1 73 ? -1.882 -2.962 -4.512 1.00 91.19 73 GLU A N 1
ATOM 599 C CA . GLU A 1 73 ? -1.040 -4.163 -4.444 1.00 91.19 73 GLU A CA 1
ATOM 600 C C . GLU A 1 73 ? -0.794 -4.767 -5.834 1.00 91.19 73 GLU A C 1
ATOM 602 O O . GLU A 1 73 ? 0.340 -5.084 -6.200 1.00 91.19 73 GLU A O 1
ATOM 607 N N . LYS A 1 74 ? -1.844 -4.858 -6.656 1.00 92.81 74 LYS A N 1
ATOM 608 C CA . LYS A 1 74 ? -1.723 -5.313 -8.043 1.00 92.81 74 LYS A CA 1
ATOM 609 C C . LYS A 1 74 ? -0.790 -4.412 -8.862 1.00 92.81 74 LYS A C 1
ATOM 611 O O . LYS A 1 74 ? 0.100 -4.929 -9.531 1.00 92.81 74 LYS A O 1
ATOM 616 N N . LEU A 1 75 ? -0.944 -3.089 -8.764 1.00 90.62 75 LEU A N 1
ATOM 617 C CA . LEU A 1 75 ? -0.088 -2.124 -9.469 1.00 90.62 75 LEU A CA 1
ATOM 618 C C . LEU A 1 75 ? 1.380 -2.196 -9.028 1.00 90.62 75 LEU A C 1
ATOM 620 O O . LEU A 1 75 ? 2.280 -2.017 -9.851 1.00 90.62 75 LEU A O 1
ATOM 624 N N . ILE A 1 76 ? 1.635 -2.471 -7.745 1.00 88.69 76 ILE A N 1
ATOM 625 C CA . ILE A 1 76 ? 2.990 -2.700 -7.227 1.00 88.69 76 ILE A CA 1
ATOM 626 C C . ILE A 1 76 ? 3.602 -3.925 -7.902 1.00 88.69 76 ILE A C 1
ATOM 628 O O . ILE A 1 76 ? 4.709 -3.838 -8.429 1.00 88.69 76 ILE A O 1
ATOM 632 N N . ASN A 1 77 ? 2.881 -5.046 -7.916 1.00 88.75 77 ASN A N 1
ATOM 633 C CA . ASN A 1 77 ? 3.377 -6.294 -8.492 1.00 88.75 77 ASN A CA 1
ATOM 634 C C . ASN A 1 77 ? 3.656 -6.159 -9.995 1.00 88.75 77 ASN A C 1
ATOM 636 O O . ASN A 1 77 ? 4.731 -6.539 -10.454 1.00 88.75 77 ASN A O 1
ATOM 640 N N . GLU A 1 78 ? 2.743 -5.532 -10.740 1.00 89.94 78 GLU A N 1
ATOM 641 C CA . GLU A 1 78 ? 2.923 -5.259 -12.171 1.00 89.94 78 GLU A CA 1
ATOM 642 C C . GLU A 1 78 ? 4.160 -4.384 -12.433 1.00 89.94 78 GLU A C 1
ATOM 644 O O . GLU A 1 78 ? 4.979 -4.696 -13.300 1.00 89.94 78 GLU A O 1
ATOM 649 N N . ASN A 1 79 ? 4.359 -3.318 -11.649 1.00 85.69 79 ASN A N 1
ATOM 650 C CA . ASN A 1 79 ? 5.543 -2.469 -11.789 1.00 85.69 79 ASN A CA 1
ATOM 651 C C . ASN A 1 79 ? 6.841 -3.179 -11.390 1.00 85.69 79 ASN A C 1
ATOM 653 O O . ASN A 1 79 ? 7.873 -2.958 -12.025 1.00 85.69 79 ASN A O 1
ATOM 657 N N . LEU A 1 80 ? 6.814 -4.037 -10.368 1.00 85.56 80 LEU A N 1
ATOM 658 C CA . LEU A 1 80 ? 7.977 -4.834 -9.978 1.00 85.56 80 LEU A CA 1
ATOM 659 C C . LEU A 1 80 ? 8.424 -5.758 -11.109 1.00 85.56 80 LEU A C 1
ATOM 661 O O . LEU A 1 80 ? 9.625 -5.876 -11.350 1.00 85.56 80 LEU A O 1
ATOM 665 N N . ASP A 1 81 ? 7.488 -6.377 -11.820 1.00 87.75 81 ASP A N 1
ATOM 666 C CA . ASP A 1 81 ? 7.817 -7.247 -12.946 1.00 87.75 81 ASP A CA 1
ATOM 667 C C . ASP A 1 81 ? 8.410 -6.454 -14.120 1.00 87.75 81 ASP A C 1
ATOM 669 O O . ASP A 1 81 ? 9.464 -6.828 -14.639 1.00 87.75 81 ASP A O 1
ATOM 673 N N . ILE A 1 82 ? 7.856 -5.277 -14.435 1.00 87.12 82 ILE A N 1
ATOM 674 C CA . ILE A 1 82 ? 8.443 -4.358 -15.428 1.00 87.12 82 ILE A CA 1
ATOM 675 C C . ILE A 1 82 ? 9.878 -3.960 -15.041 1.00 87.12 82 ILE A C 1
ATOM 677 O O . ILE A 1 82 ? 10.769 -3.899 -15.894 1.00 87.12 82 ILE A O 1
ATOM 681 N N . ILE A 1 83 ? 10.128 -3.669 -13.762 1.00 84.31 83 ILE A N 1
ATOM 682 C CA . ILE A 1 83 ? 11.462 -3.302 -13.271 1.00 84.31 83 ILE A CA 1
ATOM 683 C C . ILE A 1 83 ? 12.431 -4.483 -13.399 1.00 84.31 83 ILE A C 1
ATOM 685 O O . ILE A 1 83 ? 13.557 -4.286 -13.863 1.00 84.31 83 ILE A O 1
ATOM 689 N N . LYS A 1 84 ? 12.016 -5.704 -13.040 1.00 84.88 84 LYS A N 1
ATOM 690 C CA . LYS A 1 84 ? 12.844 -6.912 -13.200 1.00 84.88 84 LYS A CA 1
ATOM 691 C C . LYS A 1 84 ? 13.247 -7.122 -14.657 1.00 84.88 84 LYS A C 1
ATOM 693 O O . LYS A 1 84 ? 14.426 -7.354 -14.930 1.00 84.88 84 LYS A O 1
ATOM 698 N N . ASP A 1 85 ? 12.306 -6.978 -15.584 1.00 88.50 85 ASP A N 1
ATOM 699 C CA . ASP A 1 85 ? 12.572 -7.123 -17.015 1.00 88.50 85 ASP A CA 1
ATOM 700 C C . ASP A 1 85 ? 13.543 -6.050 -17.521 1.00 88.50 85 ASP A C 1
ATOM 702 O O . ASP A 1 85 ? 14.508 -6.354 -18.232 1.00 88.50 85 ASP A O 1
ATOM 706 N N . LYS A 1 86 ? 13.366 -4.795 -17.087 1.00 85.56 86 LYS A N 1
ATOM 707 C CA . LYS A 1 86 ? 14.308 -3.710 -17.399 1.00 85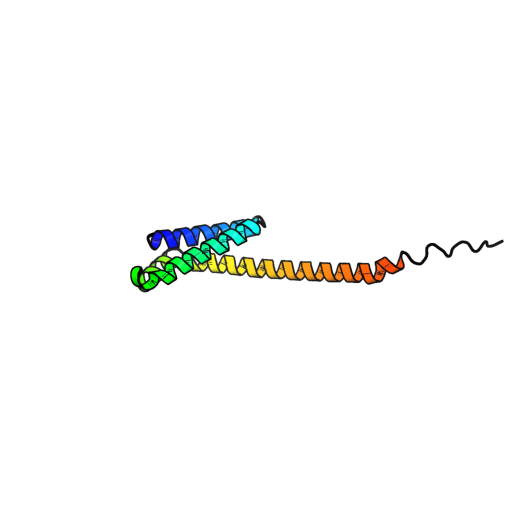.56 86 LYS A CA 1
ATOM 708 C C . LYS A 1 86 ? 15.708 -4.009 -16.866 1.00 85.56 86 LYS A C 1
ATOM 710 O O . LYS A 1 86 ? 16.668 -3.889 -17.626 1.00 85.56 86 LYS A O 1
ATOM 715 N N . LEU A 1 87 ? 15.843 -4.442 -15.614 1.00 83.75 87 LEU A N 1
ATOM 716 C CA . LEU A 1 87 ? 17.137 -4.799 -15.021 1.00 83.75 87 LEU A CA 1
ATOM 717 C C . LEU A 1 87 ? 17.811 -5.954 -15.766 1.00 83.75 87 LEU A C 1
ATOM 719 O O . LEU A 1 87 ? 19.013 -5.904 -16.029 1.00 83.75 87 LEU A O 1
ATOM 723 N N . LYS A 1 88 ? 17.040 -6.968 -16.168 1.00 85.56 88 LYS A N 1
ATOM 724 C CA . LYS A 1 88 ? 17.544 -8.071 -16.989 1.00 85.56 88 LYS A CA 1
ATOM 725 C C . LYS A 1 88 ? 18.082 -7.564 -18.328 1.00 85.56 88 LYS A C 1
ATOM 727 O O . LYS A 1 88 ? 19.203 -7.904 -18.697 1.00 85.56 88 LYS A O 1
ATOM 732 N N . SER A 1 89 ? 17.346 -6.676 -18.997 1.00 86.12 89 SER A N 1
ATOM 733 C CA . SER A 1 89 ? 17.785 -6.085 -20.265 1.00 86.12 89 SER A CA 1
ATOM 734 C C . SER A 1 89 ? 19.055 -5.231 -20.128 1.00 86.12 89 SER A C 1
ATOM 736 O O . SER A 1 89 ? 19.891 -5.219 -21.031 1.00 86.12 89 SER A O 1
ATOM 738 N N . ILE A 1 90 ? 19.234 -4.535 -18.998 1.00 84.12 90 ILE A N 1
ATOM 739 C CA . ILE A 1 90 ? 20.452 -3.765 -18.703 1.00 84.12 90 ILE A CA 1
ATOM 740 C C . ILE A 1 90 ? 21.636 -4.718 -18.532 1.00 84.12 90 ILE A C 1
ATOM 742 O O . ILE A 1 90 ? 22.667 -4.521 -19.169 1.00 84.12 90 ILE A O 1
ATOM 746 N N . ASN A 1 91 ? 21.470 -5.791 -17.756 1.00 76.38 91 ASN A N 1
ATOM 747 C CA . ASN A 1 91 ? 22.516 -6.796 -17.562 1.00 76.38 91 ASN A CA 1
ATOM 748 C C . ASN A 1 91 ? 22.925 -7.475 -18.880 1.00 76.38 91 ASN A C 1
ATOM 750 O O . ASN A 1 91 ? 24.110 -7.710 -19.116 1.00 76.38 91 ASN A O 1
ATOM 754 N N . GLU A 1 92 ? 21.965 -7.762 -19.761 1.00 79.12 92 GLU A N 1
ATOM 755 C CA . GLU A 1 92 ? 22.234 -8.311 -21.094 1.00 79.12 92 GLU A CA 1
ATOM 756 C C . GLU A 1 92 ? 22.994 -7.313 -21.982 1.00 79.12 92 GLU A C 1
ATOM 758 O O . GLU A 1 92 ? 23.970 -7.692 -22.637 1.00 79.12 92 GLU A O 1
ATOM 763 N N . LYS A 1 93 ? 22.613 -6.028 -21.967 1.00 73.69 93 LYS A N 1
ATOM 764 C CA . LYS A 1 93 ? 23.334 -4.959 -22.681 1.00 73.69 93 LYS A CA 1
ATOM 765 C C . LYS A 1 93 ? 24.754 -4.775 -22.157 1.00 73.69 93 LYS A C 1
ATOM 767 O O . LYS A 1 93 ? 25.678 -4.675 -22.959 1.00 73.69 93 LYS A O 1
ATOM 772 N N . ASP A 1 94 ? 24.954 -4.795 -20.844 1.00 75.44 94 ASP A N 1
ATOM 773 C CA . ASP A 1 94 ? 26.282 -4.711 -20.231 1.00 75.44 94 ASP A CA 1
ATOM 774 C C . ASP A 1 94 ? 27.144 -5.928 -20.570 1.00 75.44 94 ASP A C 1
ATOM 776 O O . ASP A 1 94 ? 28.339 -5.791 -20.844 1.00 75.44 94 ASP A O 1
ATOM 780 N N . PHE A 1 95 ? 26.550 -7.122 -20.614 1.00 74.06 95 PHE A N 1
ATOM 781 C CA . PHE A 1 95 ? 27.234 -8.327 -21.066 1.00 74.06 95 PHE A CA 1
ATOM 782 C C . PHE A 1 95 ? 27.659 -8.224 -22.538 1.00 74.06 95 PHE A C 1
ATOM 784 O O . PHE A 1 95 ? 28.808 -8.525 -22.867 1.00 74.06 95 PHE A O 1
ATOM 791 N N . ILE A 1 96 ? 26.773 -7.752 -23.422 1.00 69.00 96 ILE A N 1
ATOM 792 C CA . ILE A 1 96 ? 27.083 -7.508 -24.838 1.00 69.00 96 ILE A CA 1
ATOM 793 C C . ILE A 1 96 ? 28.186 -6.450 -24.971 1.00 69.00 96 ILE A C 1
ATOM 795 O O . ILE A 1 96 ? 29.175 -6.689 -25.663 1.00 69.00 96 ILE A O 1
ATOM 799 N N . ASN A 1 97 ? 28.080 -5.326 -24.263 1.00 68.94 97 ASN A N 1
ATOM 800 C CA . ASN A 1 97 ? 29.086 -4.264 -24.276 1.00 68.94 97 ASN A CA 1
ATOM 801 C C . ASN A 1 97 ? 30.451 -4.770 -23.795 1.00 68.94 97 ASN A C 1
ATOM 803 O O . ASN A 1 97 ? 31.463 -4.489 -24.431 1.00 68.94 97 ASN A O 1
ATOM 807 N N . LYS A 1 98 ? 30.506 -5.593 -22.742 1.00 73.75 98 LYS A N 1
ATOM 808 C CA . LYS A 1 98 ? 31.760 -6.216 -22.282 1.00 73.75 98 LYS A CA 1
ATOM 809 C C . LYS A 1 98 ? 32.321 -7.229 -23.285 1.00 73.75 98 LYS A C 1
ATOM 811 O O . LYS A 1 98 ? 33.531 -7.280 -23.495 1.00 73.75 98 LYS A O 1
ATOM 816 N N . LYS A 1 99 ? 31.461 -8.035 -23.917 1.00 70.06 99 LYS A N 1
ATOM 817 C CA . LYS A 1 99 ? 31.865 -9.117 -24.833 1.00 70.06 99 LYS A CA 1
ATOM 818 C C . LYS A 1 99 ? 32.277 -8.616 -26.222 1.00 70.06 99 LYS A C 1
ATOM 820 O O . LYS A 1 99 ? 33.169 -9.202 -26.838 1.00 70.06 99 LYS A O 1
ATOM 825 N N . TYR A 1 100 ? 31.646 -7.552 -26.711 1.00 64.81 100 TYR A N 1
ATOM 826 C CA . TYR A 1 100 ? 31.829 -7.037 -28.071 1.00 64.81 100 TYR A CA 1
ATOM 827 C C . TYR A 1 100 ? 32.463 -5.639 -28.121 1.00 64.81 100 TYR A C 1
ATOM 829 O O . TYR A 1 100 ? 33.183 -5.356 -29.075 1.00 64.81 100 TYR A O 1
ATOM 837 N N . GLY A 1 101 ? 32.306 -4.800 -27.091 1.00 56.12 101 GLY A N 1
ATOM 838 C CA . GLY A 1 101 ? 32.932 -3.471 -27.022 1.00 56.12 101 GLY A CA 1
ATOM 839 C C . GLY A 1 101 ? 34.464 -3.524 -26.993 1.00 56.12 101 GLY A C 1
ATOM 840 O O . GLY A 1 101 ? 35.119 -2.735 -27.667 1.00 56.12 101 GLY A O 1
ATOM 841 N N . ASN A 1 102 ? 35.046 -4.539 -26.343 1.00 55.38 102 ASN A N 1
ATOM 842 C CA . ASN A 1 102 ? 36.501 -4.753 -26.321 1.00 55.38 102 ASN A CA 1
ATOM 843 C C . ASN A 1 102 ? 37.069 -5.384 -27.609 1.00 55.38 102 ASN A C 1
ATOM 845 O O . ASN A 1 102 ? 38.284 -5.442 -27.775 1.00 55.38 102 ASN A O 1
ATOM 849 N N . ARG A 1 103 ? 36.227 -5.878 -28.531 1.00 53.94 103 ARG A N 1
ATOM 850 C CA . ARG A 1 103 ? 36.692 -6.441 -29.816 1.00 53.94 103 ARG A CA 1
ATOM 851 C C . ARG A 1 103 ? 36.832 -5.387 -30.915 1.00 53.94 103 ARG A C 1
ATOM 853 O O . ARG A 1 103 ? 37.510 -5.646 -31.905 1.00 53.94 103 ARG A O 1
ATOM 860 N N . LEU A 1 104 ? 36.241 -4.206 -30.734 1.00 52.09 104 LEU A N 1
ATOM 861 C CA . LEU A 1 104 ? 36.337 -3.096 -31.688 1.00 52.09 104 LEU A CA 1
ATOM 862 C C . LEU A 1 104 ? 37.536 -2.170 -31.422 1.00 52.09 104 LEU A C 1
ATOM 864 O O . LEU A 1 104 ? 37.961 -1.471 -32.335 1.00 52.09 104 LEU A O 1
ATOM 868 N N . SER A 1 105 ? 38.144 -2.209 -30.230 1.00 52.19 105 SER A N 1
ATOM 869 C CA . SER A 1 105 ? 39.363 -1.439 -29.924 1.00 52.19 105 SER A CA 1
ATOM 870 C C . SER A 1 105 ? 40.673 -2.178 -30.249 1.00 52.19 105 SER A C 1
ATOM 872 O O . SER A 1 105 ? 41.747 -1.614 -30.066 1.00 52.19 105 SER A O 1
ATOM 874 N N . GLY A 1 106 ? 40.609 -3.435 -30.709 1.00 50.38 106 GLY A N 1
ATOM 875 C CA . GLY A 1 106 ? 41.780 -4.314 -30.853 1.00 50.38 106 GLY A CA 1
ATOM 876 C C . GLY A 1 106 ? 42.355 -4.489 -32.264 1.00 50.38 106 GLY A C 1
ATOM 877 O O . GLY A 1 106 ? 43.413 -5.092 -32.385 1.00 50.38 106 GLY A O 1
ATOM 878 N N . ASN A 1 107 ? 41.708 -3.984 -33.324 1.00 47.41 107 ASN A N 1
ATOM 879 C CA . ASN A 1 107 ? 42.105 -4.283 -34.715 1.00 47.41 107 ASN A CA 1
ATOM 880 C C . ASN A 1 107 ? 42.366 -3.058 -35.614 1.00 47.41 107 ASN A C 1
ATOM 882 O O . ASN A 1 107 ? 42.433 -3.197 -36.832 1.00 47.41 107 ASN A O 1
ATOM 886 N N . ALA A 1 108 ? 42.599 -1.869 -35.053 1.00 48.72 108 ALA A N 1
ATOM 887 C CA . ALA A 1 108 ? 42.964 -0.689 -35.849 1.00 48.72 108 ALA A CA 1
ATOM 888 C C . ALA A 1 108 ? 44.456 -0.634 -36.270 1.00 48.72 108 ALA A C 1
ATOM 890 O O . ALA A 1 108 ? 44.905 0.403 -36.749 1.00 48.72 108 ALA A O 1
ATOM 891 N N . ILE A 1 109 ? 45.243 -1.712 -36.098 1.00 52.22 109 ILE A N 1
ATOM 892 C CA . ILE A 1 109 ? 46.706 -1.701 -36.348 1.00 52.22 109 ILE A CA 1
ATOM 893 C C . ILE A 1 109 ? 47.157 -2.652 -37.481 1.00 52.22 109 ILE A C 1
ATOM 895 O O . ILE A 1 109 ? 48.327 -2.662 -37.848 1.00 52.22 109 ILE A O 1
ATOM 899 N N . PHE A 1 110 ? 46.266 -3.401 -38.140 1.00 52.31 110 PHE A N 1
ATOM 900 C CA . PHE A 1 110 ? 46.695 -4.411 -39.126 1.00 52.31 110 PHE A CA 1
ATOM 901 C C . PHE A 1 110 ? 46.119 -4.225 -40.534 1.00 52.31 110 PHE A C 1
ATOM 903 O O . PHE A 1 110 ? 45.586 -5.161 -41.112 1.00 52.31 110 PHE A O 1
ATOM 910 N N . PHE A 1 111 ? 46.296 -3.041 -41.127 1.00 48.06 111 PHE A N 1
ATOM 911 C CA . PHE A 1 111 ? 46.199 -2.860 -42.588 1.00 48.06 111 PHE A CA 1
ATOM 912 C C . PHE A 1 111 ? 47.280 -1.913 -43.129 1.00 48.06 111 PHE A C 1
ATOM 914 O O . PHE A 1 111 ? 47.004 -1.014 -43.911 1.00 48.06 111 PHE A O 1
ATOM 921 N N . ASN A 1 112 ? 48.539 -2.121 -42.730 1.00 50.62 112 ASN A N 1
ATOM 922 C CA . ASN A 1 112 ? 49.680 -1.447 -43.367 1.00 50.62 112 ASN A CA 1
ATOM 923 C C . ASN A 1 112 ? 50.710 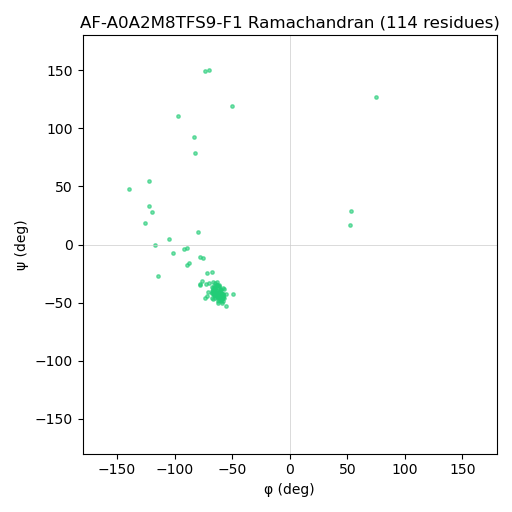-2.436 -43.931 1.00 50.62 112 ASN A C 1
ATOM 925 O O . ASN A 1 112 ? 51.912 -2.178 -43.945 1.00 50.62 112 ASN A O 1
ATOM 929 N N . LYS A 1 113 ? 50.245 -3.599 -44.406 1.00 47.78 113 LYS A N 1
ATOM 930 C CA . LYS A 1 113 ? 51.072 -4.452 -45.259 1.00 47.78 113 LYS A CA 1
ATOM 931 C C . LYS A 1 113 ? 50.940 -3.912 -46.682 1.00 47.78 113 LYS A C 1
ATOM 933 O O . LYS A 1 113 ? 49.987 -4.246 -47.378 1.00 47.78 113 LYS A O 1
ATOM 938 N N . LYS A 1 114 ? 51.860 -3.021 -47.072 1.00 48.25 114 LYS A N 1
ATOM 939 C CA . LYS A 1 114 ? 52.035 -2.615 -48.473 1.00 48.25 114 LYS A CA 1
ATOM 940 C C . LYS A 1 114 ? 52.128 -3.879 -49.328 1.00 48.25 114 LYS A C 1
ATOM 942 O O . LYS A 1 114 ? 53.009 -4.709 -49.107 1.00 48.25 114 LYS A O 1
ATOM 947 N N . ILE A 1 115 ? 51.194 -4.026 -50.258 1.00 52.62 115 ILE A N 1
ATOM 948 C CA . ILE A 1 115 ? 51.293 -4.969 -51.364 1.00 52.62 115 ILE A CA 1
ATOM 949 C C . ILE A 1 115 ? 51.820 -4.143 -52.541 1.00 52.62 115 ILE A C 1
ATOM 951 O O . ILE A 1 115 ? 51.097 -3.274 -53.016 1.00 52.62 115 ILE A O 1
ATOM 955 N N . TYR A 1 116 ? 53.073 -4.443 -52.907 1.00 46.84 116 TYR A N 1
ATOM 956 C CA . TYR A 1 116 ? 53.903 -3.953 -54.021 1.00 46.84 116 TYR A CA 1
ATOM 957 C C . TYR A 1 116 ? 54.161 -2.443 -54.126 1.00 46.84 116 TYR A C 1
ATOM 959 O O . TYR A 1 116 ? 53.244 -1.666 -54.460 1.00 46.84 116 TYR A O 1
#